Protein AF-C4J1R8-F1 (afdb_monomer_lite)

Organism: Zea mays (NCBI:txid4577)

InterPro domains:
  IPR015324 Ribosomal protein Rsm22-like [PF09243] (3-112)
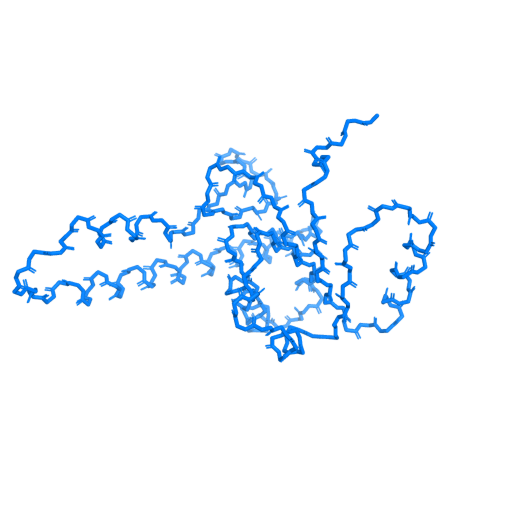  IPR052571 Mitochondrial RNA Methyltransferase [PTHR13184] (1-155)

pLDDT: mean 76.57, std 20.89, range [32.19, 96.19]

Radius of gyration: 18.44 Å; chains: 1; bounding box: 41×54×44 Å

Structure (mmCIF, N/CA/C/O backbone):
data_AF-C4J1R8-F1
#
_entry.id   AF-C4J1R8-F1
#
loop_
_atom_site.group_PDB
_atom_site.id
_atom_site.type_symbol
_atom_site.label_atom_id
_atom_site.label_alt_id
_atom_site.label_comp_id
_atom_site.label_asym_id
_atom_site.label_entity_id
_atom_site.label_seq_id
_atom_site.pdbx_PDB_ins_code
_atom_site.Cartn_x
_atom_site.Cartn_y
_atom_site.Cartn_z
_atom_site.occupancy
_atom_site.B_iso_or_equiv
_atom_site.auth_seq_id
_atom_site.auth_comp_id
_atom_site.auth_asym_id
_atom_site.auth_atom_id
_atom_site.pdbx_PDB_model_num
ATOM 1 N N . MET A 1 1 ? -26.353 0.820 -9.152 1.00 42.34 1 MET A N 1
ATOM 2 C CA . MET A 1 1 ? -24.972 0.425 -8.797 1.00 42.34 1 MET A CA 1
ATOM 3 C C . MET A 1 1 ? -25.053 -0.470 -7.566 1.00 42.34 1 MET A C 1
ATOM 5 O O . MET A 1 1 ? -25.590 -0.027 -6.560 1.00 42.34 1 MET A O 1
ATOM 9 N N . ARG A 1 2 ? -24.671 -1.750 -7.661 1.00 39.25 2 ARG A N 1
ATOM 10 C CA . ARG A 1 2 ? -24.703 -2.684 -6.520 1.00 39.25 2 ARG A CA 1
ATOM 11 C C . ARG A 1 2 ? -23.449 -2.423 -5.684 1.00 39.25 2 ARG A C 1
ATOM 13 O O . ARG A 1 2 ? -22.349 -2.601 -6.197 1.00 39.25 2 ARG A O 1
ATOM 20 N N . ALA A 1 3 ? -23.601 -1.964 -4.444 1.00 48.94 3 ALA A N 1
ATOM 21 C CA . ALA A 1 3 ? -22.472 -1.893 -3.522 1.00 48.94 3 ALA A CA 1
ATOM 22 C C . ALA A 1 3 ? -21.986 -3.325 -3.261 1.00 48.94 3 ALA A C 1
ATOM 24 O O . ALA A 1 3 ? -22.783 -4.170 -2.860 1.00 48.94 3 ALA A O 1
ATOM 25 N N . VAL A 1 4 ? -20.710 -3.604 -3.539 1.00 57.47 4 VAL A N 1
ATOM 26 C CA . VAL A 1 4 ? -20.101 -4.929 -3.311 1.00 57.47 4 VAL A CA 1
ATOM 27 C C . VAL A 1 4 ? -19.884 -5.176 -1.810 1.00 57.47 4 VAL A C 1
ATOM 29 O O . VAL A 1 4 ? -19.922 -6.316 -1.365 1.00 57.47 4 VAL A O 1
ATOM 32 N N . TRP A 1 5 ? -19.788 -4.101 -1.020 1.00 60.38 5 TRP A N 1
ATOM 33 C CA . TRP A 1 5 ? -19.661 -4.131 0.440 1.00 60.38 5 TRP A CA 1
ATOM 34 C C . TRP A 1 5 ? -20.682 -3.213 1.122 1.00 60.38 5 TRP A C 1
ATOM 36 O O . TRP A 1 5 ? -20.327 -2.158 1.654 1.00 60.38 5 TRP A O 1
ATOM 46 N N . PRO A 1 6 ? -21.981 -3.545 1.091 1.00 45.09 6 PRO A N 1
ATOM 47 C CA . PRO A 1 6 ? -22.969 -2.743 1.787 1.00 45.09 6 PRO A CA 1
ATOM 48 C C . PRO A 1 6 ? -22.793 -2.957 3.300 1.00 45.09 6 PRO A C 1
ATOM 50 O O . PRO A 1 6 ? -23.158 -4.007 3.818 1.00 45.09 6 PRO A O 1
ATOM 53 N N . LYS A 1 7 ? -22.268 -1.933 3.994 1.00 55.31 7 LYS A N 1
ATOM 54 C CA . LYS A 1 7 ? -22.119 -1.825 5.465 1.00 55.31 7 LYS A CA 1
ATOM 55 C C . LYS A 1 7 ? -20.927 -2.538 6.136 1.00 55.31 7 LYS A C 1
ATOM 57 O O . LYS A 1 7 ? -21.012 -2.779 7.334 1.00 55.31 7 LYS A O 1
ATOM 62 N N . SER A 1 8 ? -19.836 -2.873 5.437 1.00 71.31 8 SER A N 1
ATOM 63 C CA . SER A 1 8 ? -18.747 -3.643 6.079 1.00 71.31 8 SER A CA 1
ATOM 64 C C . SER A 1 8 ? -17.575 -2.816 6.617 1.00 71.31 8 SER A C 1
ATOM 66 O O . SER A 1 8 ? -17.001 -3.202 7.625 1.00 71.31 8 SER A O 1
ATOM 68 N N . ILE A 1 9 ? -17.206 -1.697 5.984 1.00 78.50 9 ILE A N 1
ATOM 69 C CA . ILE A 1 9 ? -16.023 -0.928 6.401 1.00 78.50 9 ILE A CA 1
ATOM 70 C C . ILE A 1 9 ? -16.422 0.025 7.526 1.00 78.50 9 ILE A C 1
ATOM 72 O O . ILE A 1 9 ? -17.154 0.984 7.298 1.00 78.50 9 ILE A O 1
ATOM 76 N N . GLU A 1 10 ? -15.932 -0.236 8.733 1.00 84.94 10 GLU A N 1
ATOM 77 C CA . GLU A 1 10 ? -16.207 0.584 9.916 1.00 84.94 10 GLU A CA 1
ATOM 78 C C . GLU A 1 10 ? -15.159 1.686 10.084 1.00 84.94 10 GLU A C 1
ATOM 80 O O . GLU A 1 10 ? -15.474 2.810 10.480 1.00 84.94 10 GLU A O 1
ATOM 85 N N . ARG A 1 11 ? -13.900 1.364 9.762 1.00 88.06 11 ARG A N 1
ATOM 86 C CA . ARG A 1 11 ? -12.754 2.253 9.958 1.00 88.06 11 ARG A CA 1
ATOM 87 C C . ARG A 1 11 ? -11.773 2.175 8.793 1.00 88.06 11 ARG A C 1
ATOM 89 O O . ARG A 1 11 ? -11.443 1.087 8.317 1.00 88.06 11 ARG A O 1
ATOM 96 N N . VAL A 1 12 ? -11.261 3.334 8.397 1.00 91.31 12 VAL A N 1
ATOM 97 C CA . VAL A 1 12 ? -10.201 3.490 7.401 1.00 91.31 12 VAL A CA 1
ATOM 98 C C . VAL A 1 12 ? -9.077 4.326 7.999 1.00 91.31 12 VAL A C 1
ATOM 100 O O . VAL A 1 12 ? -9.302 5.426 8.493 1.00 91.31 12 VAL A O 1
ATOM 103 N N . ASN A 1 13 ? -7.857 3.812 7.931 1.00 94.19 13 ASN A N 1
ATOM 104 C CA . ASN A 1 13 ? -6.654 4.577 8.216 1.00 94.19 13 ASN A CA 1
ATOM 105 C C . ASN A 1 13 ? -5.995 4.947 6.884 1.00 94.19 13 ASN A C 1
ATOM 107 O O . ASN A 1 13 ? -5.820 4.087 6.023 1.00 94.19 13 ASN A O 1
ATOM 111 N N . LEU A 1 14 ? -5.655 6.217 6.704 1.00 94.56 14 LEU A N 1
ATOM 112 C CA . LEU A 1 14 ? -5.023 6.753 5.507 1.00 94.56 14 LEU A CA 1
ATOM 113 C C . LEU A 1 14 ? -3.628 7.263 5.864 1.00 94.56 14 LEU A C 1
ATOM 115 O O . LEU A 1 14 ? -3.471 8.004 6.831 1.00 94.56 14 LEU A O 1
ATOM 119 N N . VAL A 1 15 ? -2.618 6.862 5.102 1.00 95.62 15 VAL A N 1
ATOM 120 C CA . VAL A 1 15 ? -1.242 7.335 5.252 1.00 95.62 15 VAL A CA 1
ATOM 121 C C . VAL A 1 15 ? -0.876 8.128 4.008 1.00 95.62 15 VAL A C 1
ATOM 123 O O . VAL A 1 15 ? -0.813 7.565 2.926 1.00 95.62 15 VAL A O 1
ATOM 126 N N . GLU A 1 16 ? -0.636 9.426 4.164 1.00 94.56 16 GLU A N 1
ATOM 127 C CA . GLU A 1 16 ? -0.277 10.322 3.061 1.00 94.56 16 GLU A CA 1
ATOM 128 C C . GLU A 1 16 ? 0.687 11.395 3.585 1.00 94.56 16 GLU A C 1
ATOM 130 O O . GLU A 1 16 ? 0.283 12.196 4.423 1.00 94.56 16 GLU A O 1
ATOM 135 N N . PRO A 1 17 ? 1.955 11.447 3.155 1.00 92.38 17 PRO A N 1
ATOM 136 C CA . PRO A 1 17 ? 2.897 12.450 3.651 1.00 92.38 17 PRO A CA 1
ATOM 137 C C . PRO A 1 17 ? 2.612 13.881 3.154 1.00 92.38 17 PRO A C 1
ATOM 139 O O . PRO A 1 17 ? 2.961 14.839 3.851 1.00 92.38 17 PRO A O 1
ATOM 142 N N . SER A 1 18 ? 1.995 14.070 1.979 1.00 93.88 18 SER A N 1
ATOM 143 C CA . SER A 1 18 ? 1.696 15.402 1.436 1.00 93.88 18 SER A CA 1
ATOM 144 C C . SER A 1 18 ? 0.457 16.015 2.088 1.00 93.88 18 SER A C 1
ATOM 146 O O . SER A 1 18 ? -0.660 15.501 2.005 1.00 93.88 18 SER A O 1
ATOM 148 N N . LYS A 1 19 ? 0.626 17.202 2.679 1.00 93.19 19 LYS A N 1
ATOM 149 C CA . LYS A 1 19 ? -0.488 17.962 3.267 1.00 93.19 19 LYS A CA 1
ATOM 150 C C . LYS A 1 19 ? -1.467 18.458 2.210 1.00 93.19 19 LYS A C 1
ATOM 152 O O . LYS A 1 19 ? -2.658 18.583 2.485 1.00 93.19 19 LYS A O 1
ATOM 157 N N . GLU A 1 20 ? -0.982 18.733 1.011 1.00 95.25 20 GLU A N 1
ATOM 158 C CA . GLU A 1 20 ? -1.783 19.145 -0.133 1.00 95.25 20 GLU A CA 1
ATOM 159 C C . GLU A 1 20 ? -2.698 18.002 -0.575 1.00 95.25 20 GLU A C 1
ATOM 161 O O . GLU A 1 20 ? -3.902 18.211 -0.724 1.00 95.25 20 GLU A O 1
ATOM 166 N N . MET A 1 21 ? -2.157 16.786 -0.690 1.00 93.19 21 MET A N 1
ATOM 167 C CA . MET A 1 21 ? -2.936 15.596 -1.036 1.00 93.19 21 MET A CA 1
ATOM 168 C C . MET A 1 21 ? -3.931 15.215 0.061 1.00 93.19 21 MET A C 1
ATOM 170 O O . MET A 1 21 ? -5.078 14.901 -0.253 1.00 93.19 21 MET A O 1
ATOM 174 N N . GLN A 1 22 ? -3.561 15.339 1.342 1.00 92.06 22 GLN A N 1
ATOM 175 C CA . GLN A 1 22 ? -4.514 15.167 2.446 1.00 92.06 22 GLN A CA 1
ATOM 176 C C . GLN A 1 22 ? -5.683 16.156 2.353 1.00 92.06 22 GLN A C 1
ATOM 178 O O . GLN A 1 22 ? -6.838 15.761 2.504 1.00 92.06 22 GLN A O 1
ATOM 183 N N . ARG A 1 23 ? -5.403 17.439 2.080 1.00 92.94 23 ARG A N 1
ATOM 184 C CA . ARG A 1 23 ? -6.446 18.465 1.906 1.00 92.94 23 ARG A CA 1
ATOM 185 C C . ARG A 1 23 ? -7.333 18.161 0.706 1.00 92.94 23 ARG A C 1
ATOM 187 O O . ARG A 1 23 ? -8.546 18.258 0.824 1.00 92.94 23 ARG A O 1
ATOM 194 N N . ALA A 1 24 ? -6.746 17.770 -0.424 1.00 93.19 24 ALA A N 1
ATOM 195 C CA . ALA A 1 24 ? -7.504 17.376 -1.607 1.00 93.19 24 ALA A CA 1
ATOM 196 C C . ALA A 1 24 ? -8.408 16.168 -1.316 1.00 93.19 24 ALA A C 1
ATOM 198 O O . ALA A 1 24 ? -9.587 16.188 -1.660 1.00 93.19 24 ALA A O 1
ATOM 199 N N . GLY A 1 25 ? -7.883 15.153 -0.622 1.00 90.75 25 GLY A N 1
ATOM 200 C CA . GLY A 1 25 ? -8.647 13.995 -0.166 1.00 90.75 25 GLY A CA 1
ATOM 201 C C . GLY A 1 25 ? -9.809 14.385 0.746 1.00 90.75 25 GLY A C 1
ATOM 202 O O . GLY A 1 25 ? -10.926 13.926 0.530 1.00 90.75 25 GLY A O 1
ATOM 203 N N . GLN A 1 26 ? -9.582 15.286 1.704 1.00 89.88 26 GLN A N 1
ATOM 204 C CA . GLN A 1 26 ? -10.636 15.794 2.582 1.00 89.88 26 GLN A CA 1
ATOM 205 C C . GLN A 1 26 ? -11.735 16.514 1.786 1.00 89.88 26 GLN A C 1
ATOM 207 O O . GLN A 1 26 ? -12.906 16.173 1.927 1.00 89.88 26 GLN A O 1
ATOM 212 N N . SER A 1 27 ? -11.363 17.402 0.859 1.00 91.69 27 SER A N 1
ATOM 213 C CA . SER A 1 27 ? -12.321 18.099 -0.010 1.00 91.69 27 SER A CA 1
ATOM 214 C C . SER A 1 27 ? -13.179 17.145 -0.851 1.00 91.69 27 SER A C 1
ATOM 216 O O . SER A 1 27 ? -14.344 17.435 -1.121 1.00 91.69 27 SER A O 1
ATOM 218 N N . LEU A 1 28 ? -12.632 15.996 -1.269 1.00 89.62 28 LEU A N 1
ATOM 219 C CA . LEU A 1 28 ? -13.392 14.960 -1.982 1.00 89.62 28 LEU A CA 1
ATOM 220 C C . LEU A 1 28 ? -14.410 14.246 -1.076 1.00 89.62 28 LEU A C 1
ATOM 222 O O . LEU A 1 28 ? -15.421 13.743 -1.569 1.00 89.62 28 LEU A O 1
ATOM 226 N N . LEU A 1 29 ? -14.153 14.196 0.233 1.00 88.62 29 LEU A N 1
ATOM 227 C CA . LEU A 1 29 ? -14.989 13.514 1.221 1.00 88.62 29 LEU A CA 1
ATOM 228 C C . LEU A 1 29 ? -16.076 14.416 1.826 1.00 88.62 29 LEU A C 1
ATOM 230 O O . LEU A 1 29 ? -17.111 13.897 2.239 1.00 88.62 29 LEU A O 1
ATOM 234 N N . ASP A 1 30 ? -15.886 15.738 1.840 1.00 86.31 30 ASP A N 1
ATOM 235 C CA . ASP A 1 30 ? -16.709 16.701 2.596 1.00 86.31 30 ASP A CA 1
ATOM 236 C C . ASP A 1 30 ? -18.224 16.651 2.308 1.00 86.31 30 ASP A C 1
ATOM 238 O O . ASP A 1 30 ? -19.032 16.995 3.168 1.00 86.31 30 ASP A O 1
ATOM 242 N N . ASN A 1 31 ? -18.637 16.183 1.126 1.00 84.31 31 ASN A N 1
ATOM 243 C CA . ASN A 1 31 ? -20.051 16.115 0.728 1.00 84.31 31 ASN A CA 1
ATOM 244 C C . ASN A 1 31 ? -20.631 14.690 0.706 1.00 84.31 31 ASN A C 1
ATOM 246 O O . ASN A 1 31 ? -21.781 14.489 0.301 1.00 84.31 31 ASN A O 1
ATOM 250 N N . LEU A 1 32 ? -19.857 13.688 1.126 1.00 85.62 32 LEU A N 1
ATOM 251 C CA . LEU A 1 32 ? -20.287 12.295 1.134 1.00 85.62 32 LEU A CA 1
ATOM 252 C C . LEU A 1 32 ? -20.921 11.931 2.481 1.00 85.62 32 LEU A C 1
ATOM 254 O O . LEU A 1 32 ? -20.383 12.194 3.553 1.00 85.62 32 LEU A O 1
ATOM 258 N N . LYS A 1 33 ? -22.091 11.289 2.428 1.00 83.81 33 LYS A N 1
ATOM 259 C CA . LYS A 1 33 ? -22.808 10.804 3.616 1.00 83.81 33 LYS A CA 1
ATOM 260 C C . LYS A 1 33 ? -22.516 9.326 3.853 1.00 83.81 33 LYS A C 1
ATOM 262 O O . LYS A 1 33 ? -22.356 8.566 2.902 1.00 83.81 33 LYS A O 1
ATOM 267 N N . GLY A 1 34 ? -22.531 8.914 5.121 1.00 81.75 34 GLY A N 1
ATOM 268 C CA . GLY A 1 34 ? -22.341 7.510 5.502 1.00 81.75 34 GLY A CA 1
ATOM 269 C C . GLY A 1 34 ? -20.908 7.013 5.308 1.00 81.75 34 GLY A C 1
ATOM 270 O O . GLY A 1 34 ? -20.711 5.835 5.019 1.00 81.75 34 GLY A O 1
ATOM 271 N N . LEU A 1 35 ? -19.926 7.910 5.427 1.00 82.06 35 LEU A N 1
ATOM 272 C CA . LEU A 1 35 ? -18.516 7.541 5.401 1.00 82.06 35 LEU A CA 1
ATOM 273 C C . LEU A 1 35 ? -18.135 6.732 6.655 1.00 82.06 35 LEU A C 1
ATOM 275 O O . LEU A 1 35 ? -18.699 6.970 7.727 1.00 82.06 35 LEU A O 1
ATOM 279 N N . PRO A 1 36 ? -17.175 5.798 6.537 1.00 84.62 36 PRO A N 1
ATOM 280 C CA . PRO A 1 36 ? -16.571 5.144 7.695 1.00 84.62 36 PRO A CA 1
ATOM 281 C C . PRO A 1 36 ? -15.795 6.146 8.560 1.00 84.62 36 PRO A C 1
ATOM 283 O O . PRO A 1 36 ? -15.549 7.283 8.155 1.00 84.62 36 PRO A O 1
ATOM 286 N N . LEU A 1 37 ? -15.346 5.712 9.740 1.00 85.81 37 LEU A N 1
ATOM 287 C CA . LEU A 1 37 ? -14.420 6.500 10.552 1.00 85.81 37 LEU A CA 1
ATOM 288 C C . LEU A 1 37 ? -13.050 6.564 9.859 1.00 85.81 37 LEU A C 1
ATOM 290 O O . LEU A 1 37 ? -12.354 5.550 9.788 1.00 85.81 37 LEU A O 1
ATOM 294 N N . ILE A 1 38 ? -12.669 7.740 9.354 1.00 89.12 38 ILE A N 1
ATOM 295 C CA . ILE A 1 38 ? -11.416 7.960 8.618 1.00 89.12 38 ILE A CA 1
ATOM 296 C C . ILE A 1 38 ? -10.403 8.678 9.515 1.00 89.12 38 ILE A C 1
ATOM 298 O O . ILE A 1 38 ? -10.698 9.743 10.055 1.00 89.12 38 ILE A O 1
ATOM 302 N N . HIS A 1 39 ? -9.196 8.124 9.638 1.00 90.94 39 HIS A N 1
ATOM 303 C CA . HIS A 1 39 ? -8.060 8.784 10.284 1.00 90.94 39 HIS A CA 1
ATOM 304 C C . HIS A 1 39 ? -6.902 8.940 9.307 1.00 90.94 39 HIS A C 1
ATOM 306 O O . HIS A 1 39 ? -6.484 7.961 8.694 1.00 90.94 39 HIS A O 1
ATOM 312 N N . SER A 1 40 ? -6.345 10.146 9.224 1.00 91.81 40 SER A N 1
ATOM 313 C CA . SER A 1 40 ? -5.184 10.443 8.383 1.00 91.81 40 SER A CA 1
ATOM 314 C C . SER A 1 40 ? -3.906 10.534 9.215 1.00 91.81 40 SER A C 1
ATOM 316 O O . SER A 1 40 ? -3.899 11.086 10.320 1.00 91.81 40 SER A O 1
ATOM 318 N N . TYR A 1 41 ? -2.819 10.003 8.668 1.00 94.62 41 TYR A N 1
ATOM 319 C CA . TYR A 1 41 ? -1.491 9.970 9.267 1.00 94.62 41 TYR A CA 1
ATOM 320 C C . TYR A 1 41 ? -0.452 10.395 8.233 1.00 94.62 41 TYR A C 1
ATOM 322 O O . TYR A 1 41 ? -0.590 10.105 7.047 1.00 94.62 41 TYR A O 1
ATOM 330 N N . ASP A 1 42 ? 0.630 11.015 8.691 1.00 93.75 42 ASP A N 1
ATOM 331 C CA . ASP A 1 42 ? 1.698 11.488 7.804 1.00 93.75 42 ASP A CA 1
ATOM 332 C C . ASP A 1 42 ? 2.668 10.360 7.430 1.00 93.75 42 ASP A C 1
ATOM 334 O O . ASP A 1 42 ? 3.451 10.472 6.490 1.00 93.75 42 ASP A O 1
ATOM 338 N N . SER A 1 43 ? 2.667 9.269 8.201 1.00 93.81 43 SER A N 1
ATOM 339 C CA . SER A 1 43 ? 3.552 8.126 7.981 1.00 93.81 43 SER A CA 1
ATOM 340 C C . SER A 1 43 ? 3.054 6.849 8.659 1.00 93.81 43 SER A C 1
ATOM 342 O O . SER A 1 43 ? 2.300 6.878 9.638 1.00 93.81 43 SER A O 1
ATOM 344 N N . ILE A 1 44 ? 3.571 5.704 8.205 1.00 93.19 44 ILE A N 1
ATOM 345 C CA . ILE A 1 44 ? 3.335 4.392 8.828 1.00 93.19 44 ILE A CA 1
ATOM 346 C C . ILE A 1 44 ? 3.878 4.352 10.271 1.00 93.19 44 ILE A C 1
ATOM 348 O O . ILE A 1 44 ? 3.359 3.648 11.141 1.00 93.19 44 ILE A O 1
ATOM 352 N N . GLN A 1 45 ? 4.937 5.105 10.559 1.00 92.44 45 GLN A N 1
ATOM 353 C CA . GLN A 1 45 ? 5.529 5.224 11.889 1.00 92.44 45 GLN A CA 1
ATOM 354 C C .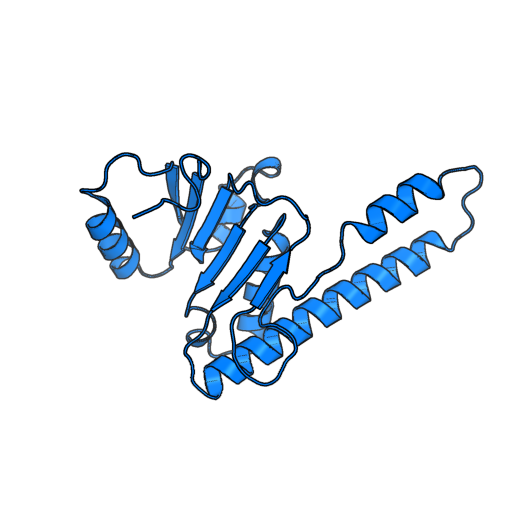 GLN A 1 45 ? 4.572 5.946 12.840 1.00 92.44 45 GLN A C 1
ATOM 356 O O . GLN A 1 45 ? 4.368 5.502 13.972 1.00 92.44 45 GLN A O 1
ATOM 361 N N . GLU A 1 46 ? 3.957 7.033 12.375 1.00 94.25 46 GLU A N 1
ATOM 362 C CA . GLU A 1 46 ? 2.966 7.768 13.151 1.00 94.25 46 GLU A CA 1
ATOM 363 C C . GLU A 1 46 ? 1.718 6.920 13.418 1.00 94.25 46 GLU A C 1
ATOM 365 O O . GLU A 1 46 ? 1.269 6.853 14.566 1.00 94.25 46 GLU A O 1
ATOM 370 N N . LEU A 1 47 ? 1.225 6.221 12.392 1.00 93.62 47 LEU A N 1
ATOM 371 C CA . LEU A 1 47 ? 0.148 5.237 12.499 1.00 93.62 47 LEU A CA 1
ATOM 372 C C . LEU A 1 47 ? 0.437 4.226 13.620 1.00 93.62 47 LEU A C 1
ATOM 374 O O . LEU A 1 47 ? -0.343 4.080 14.558 1.00 93.62 47 LEU A O 1
ATOM 378 N N . ASN A 1 48 ? 1.608 3.584 13.585 1.00 91.19 48 ASN A N 1
ATOM 379 C CA . ASN A 1 48 ? 2.008 2.585 14.580 1.00 91.19 48 ASN A CA 1
ATOM 380 C C . ASN A 1 48 ? 2.128 3.137 16.008 1.00 91.19 48 ASN A C 1
ATOM 382 O O . ASN A 1 48 ? 1.976 2.379 16.971 1.00 91.19 48 ASN A O 1
ATOM 386 N N . ARG A 1 49 ? 2.441 4.428 16.157 1.00 91.94 49 ARG A N 1
ATOM 387 C CA . ARG A 1 49 ? 2.527 5.098 17.460 1.00 91.94 49 ARG A CA 1
ATOM 388 C C . ARG A 1 49 ? 1.145 5.412 18.029 1.00 91.94 49 ARG A C 1
ATOM 390 O O . ARG A 1 49 ? 0.970 5.314 19.238 1.00 91.94 49 ARG A O 1
ATOM 397 N N . LYS A 1 50 ? 0.206 5.825 17.175 1.00 91.25 50 LYS A N 1
ATOM 398 C CA . LYS A 1 50 ? -1.135 6.273 17.575 1.00 91.25 50 LYS A CA 1
ATOM 399 C C . LYS A 1 50 ? -2.134 5.125 17.728 1.00 91.25 50 LYS A C 1
ATOM 401 O O . LYS A 1 50 ? -3.044 5.243 18.537 1.00 91.25 50 LYS A O 1
ATOM 406 N N . ILE A 1 51 ? -1.972 4.037 16.976 1.00 88.81 51 ILE A N 1
ATOM 407 C CA . ILE A 1 51 ? -2.870 2.880 17.041 1.00 88.81 51 ILE A CA 1
ATOM 408 C C . ILE A 1 51 ? -2.453 1.926 18.162 1.00 88.81 51 ILE A C 1
ATOM 410 O O . ILE A 1 51 ? -1.280 1.552 18.296 1.00 88.81 51 ILE A O 1
ATOM 414 N N . GLU A 1 52 ? -3.438 1.482 18.943 1.00 85.88 52 GLU A N 1
ATOM 415 C CA . GLU A 1 52 ? -3.242 0.488 19.990 1.00 85.88 52 GLU A CA 1
ATOM 416 C C . GLU A 1 52 ? -2.782 -0.860 19.428 1.00 85.88 52 GLU A C 1
ATOM 418 O O . GLU A 1 52 ? -3.169 -1.275 18.339 1.00 85.88 52 GLU A O 1
ATOM 423 N N . LYS A 1 53 ? -1.979 -1.611 20.192 1.00 82.00 53 LYS A N 1
ATOM 424 C CA . LYS A 1 53 ? -1.395 -2.882 19.717 1.00 82.00 53 LYS A CA 1
ATOM 425 C C . LYS A 1 53 ? -2.432 -3.872 19.179 1.00 82.00 53 LYS A C 1
ATOM 427 O O . LYS A 1 53 ? -2.143 -4.560 18.205 1.00 82.00 53 LYS A O 1
ATOM 432 N N . HIS A 1 54 ? -3.603 -3.943 19.808 1.00 78.50 54 HIS A N 1
ATOM 433 C CA . HIS A 1 54 ? -4.673 -4.862 19.425 1.00 78.50 54 HIS A CA 1
ATOM 434 C C . HIS A 1 54 ? -5.441 -4.406 18.167 1.00 78.50 54 HIS A C 1
ATOM 436 O O . HIS A 1 54 ? -6.153 -5.199 17.560 1.00 78.50 54 HIS A O 1
ATOM 442 N N . GLU A 1 55 ? -5.267 -3.151 17.743 1.00 77.25 55 GLU A N 1
ATOM 443 C CA . GLU A 1 55 ? -5.913 -2.564 16.566 1.00 77.25 55 GLU A CA 1
ATOM 444 C C . GLU A 1 55 ? -4.989 -2.438 15.347 1.00 77.25 55 GLU A C 1
ATOM 446 O O . GLU A 1 55 ? -5.444 -2.013 14.290 1.00 77.25 55 GLU A O 1
ATOM 451 N N . ARG A 1 56 ? -3.705 -2.806 15.463 1.00 81.62 56 ARG A N 1
ATOM 452 C CA . ARG A 1 56 ? -2.715 -2.639 14.380 1.00 81.62 56 ARG A CA 1
ATOM 453 C C . ARG A 1 56 ? -2.969 -3.504 13.147 1.00 81.62 56 ARG A C 1
ATOM 455 O O . ARG A 1 56 ? -2.495 -3.160 12.068 1.00 81.62 56 ARG A O 1
ATOM 462 N N . GLY A 1 57 ? -3.655 -4.631 13.314 1.00 86.06 57 GLY A N 1
ATOM 463 C CA . GLY A 1 57 ? -4.019 -5.507 12.209 1.00 86.06 57 GLY A CA 1
ATOM 464 C C . GLY A 1 57 ? -5.166 -4.914 11.393 1.00 86.06 57 GLY A C 1
ATOM 465 O O . GLY A 1 57 ? -6.209 -4.574 11.951 1.00 86.06 57 GLY A O 1
ATOM 466 N N . HIS A 1 58 ? -4.968 -4.809 10.081 1.00 91.38 58 HIS A N 1
ATOM 467 C CA . HIS A 1 58 ? -5.988 -4.370 9.131 1.00 91.38 58 HIS A CA 1
ATOM 468 C C . HIS A 1 58 ? -6.425 -5.550 8.272 1.00 91.38 58 HIS A C 1
ATOM 470 O O . HIS A 1 58 ? -5.585 -6.314 7.794 1.00 91.38 58 HIS A O 1
ATOM 476 N N . ASP A 1 59 ? -7.727 -5.696 8.053 1.00 89.94 59 ASP A N 1
ATOM 477 C CA . ASP A 1 59 ? -8.260 -6.768 7.211 1.00 89.94 59 ASP A CA 1
ATOM 478 C C . ASP A 1 59 ? -7.866 -6.536 5.745 1.00 89.94 59 ASP A C 1
ATOM 480 O O . ASP A 1 59 ? -7.574 -7.479 5.016 1.00 89.94 59 ASP A O 1
ATOM 484 N N . LEU A 1 60 ? -7.800 -5.270 5.326 1.00 90.94 60 LEU A N 1
ATOM 485 C CA . LEU A 1 60 ? -7.379 -4.864 3.991 1.00 90.94 60 LEU A CA 1
ATOM 486 C C . LEU A 1 60 ? -6.323 -3.763 4.080 1.00 90.94 60 LEU A C 1
ATOM 488 O O . LEU A 1 60 ? -6.574 -2.708 4.655 1.00 90.94 60 LEU A O 1
ATOM 492 N N . VAL A 1 61 ? -5.169 -3.983 3.463 1.00 94.56 61 VAL A N 1
ATOM 493 C CA . VAL A 1 61 ? -4.129 -2.976 3.249 1.00 94.56 61 VAL A CA 1
ATOM 494 C C . VAL A 1 61 ? -3.981 -2.759 1.751 1.00 94.56 61 VAL A C 1
ATOM 496 O O . VAL A 1 61 ? -3.794 -3.713 1.001 1.00 94.56 61 VAL A O 1
ATOM 499 N N . VAL A 1 62 ? -4.050 -1.512 1.305 1.00 95.06 62 VAL A N 1
ATOM 500 C CA . VAL A 1 62 ? -3.879 -1.131 -0.097 1.00 95.06 62 VAL A CA 1
ATOM 501 C C . VAL A 1 62 ? -2.724 -0.151 -0.186 1.00 95.06 62 VAL A C 1
ATOM 503 O O . VAL A 1 62 ? -2.734 0.862 0.502 1.00 95.06 62 VAL A O 1
ATOM 506 N N . SER A 1 63 ? -1.756 -0.448 -1.050 1.00 95.56 63 SER A N 1
ATOM 507 C CA . SER A 1 63 ? -0.770 0.525 -1.509 1.00 95.56 63 SER A CA 1
ATOM 508 C C . SER A 1 63 ? -1.006 0.800 -2.982 1.00 95.56 63 SER A C 1
ATOM 510 O O . SER A 1 63 ? -0.867 -0.111 -3.805 1.00 95.56 63 SER A O 1
ATOM 512 N N . SER A 1 64 ? -1.430 2.024 -3.304 1.00 94.38 64 SER A N 1
ATOM 513 C CA . SER A 1 64 ? -1.868 2.374 -4.656 1.00 94.38 64 SER A CA 1
ATOM 514 C C . SER A 1 64 ? -1.048 3.504 -5.248 1.00 94.38 64 SER A C 1
ATOM 516 O O . SER A 1 64 ? -1.194 4.647 -4.837 1.00 94.38 64 SER A O 1
ATOM 518 N N . TYR A 1 65 ? -0.245 3.188 -6.267 1.00 93.69 65 TYR A N 1
ATOM 519 C CA . TYR A 1 65 ? 0.633 4.134 -6.966 1.00 93.69 65 TYR A CA 1
ATOM 520 C C . TYR A 1 65 ? 1.684 4.803 -6.061 1.00 93.69 65 TYR A C 1
ATOM 522 O O . TYR A 1 65 ? 2.220 5.846 -6.414 1.00 93.69 65 TYR A O 1
ATOM 530 N N . ALA A 1 66 ? 1.990 4.208 -4.905 1.00 94.19 66 ALA A N 1
ATOM 531 C CA . ALA A 1 66 ? 2.902 4.782 -3.916 1.00 94.19 66 ALA A CA 1
ATOM 532 C C . ALA A 1 66 ? 4.330 4.215 -4.002 1.00 94.19 66 ALA A C 1
ATOM 534 O O . ALA A 1 66 ? 5.300 4.900 -3.680 1.00 94.19 66 ALA A O 1
ATOM 535 N N . LEU A 1 67 ? 4.506 2.961 -4.436 1.00 94.69 67 LEU A N 1
ATOM 536 C CA . LEU A 1 67 ? 5.831 2.331 -4.454 1.00 94.69 67 LEU A CA 1
ATOM 537 C C . LEU A 1 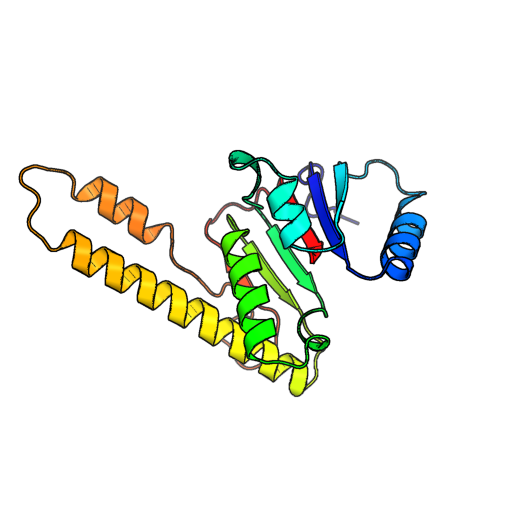67 ? 6.692 2.870 -5.599 1.00 94.69 67 LEU A C 1
ATOM 539 O O . LEU A 1 67 ? 7.916 2.916 -5.461 1.00 94.69 67 LEU A O 1
ATOM 543 N N . GLY A 1 68 ? 6.071 3.280 -6.708 1.00 94.00 68 GLY A N 1
ATOM 544 C CA . GLY A 1 68 ? 6.718 3.968 -7.827 1.00 94.00 68 GLY A CA 1
ATOM 545 C C . GLY A 1 68 ? 7.435 5.260 -7.429 1.00 94.00 68 GLY A C 1
ATOM 546 O O . GLY A 1 68 ? 8.533 5.513 -7.927 1.00 94.00 68 GLY A O 1
ATOM 547 N N . GLU A 1 69 ? 6.871 6.006 -6.478 1.00 92.94 69 GLU A N 1
ATOM 548 C CA . GLU A 1 69 ? 7.395 7.294 -5.995 1.00 92.94 69 GLU A CA 1
ATOM 549 C C . GLU A 1 69 ? 8.632 7.143 -5.097 1.00 92.94 69 GLU A C 1
ATOM 551 O O . GLU A 1 69 ? 9.396 8.085 -4.892 1.00 92.94 69 GLU A O 1
ATOM 556 N N . ILE A 1 70 ? 8.876 5.940 -4.570 1.00 94.12 70 ILE A N 1
ATOM 557 C CA . ILE A 1 70 ? 10.028 5.653 -3.716 1.00 94.12 70 ILE A CA 1
ATOM 558 C C . ILE A 1 70 ? 11.192 5.212 -4.611 1.00 94.12 70 ILE A C 1
ATOM 560 O O . ILE A 1 70 ? 11.151 4.099 -5.141 1.00 94.12 70 ILE A O 1
ATOM 564 N N . PRO A 1 71 ? 12.274 5.998 -4.769 1.00 90.31 71 PRO A N 1
ATOM 565 C CA . PRO A 1 71 ? 13.337 5.676 -5.724 1.00 90.31 71 PRO A CA 1
ATOM 566 C C . PRO A 1 71 ? 14.162 4.453 -5.295 1.00 90.31 71 PRO A C 1
ATOM 568 O O . PRO A 1 71 ? 14.511 3.593 -6.116 1.00 90.31 71 PRO A O 1
ATOM 571 N N . SER A 1 72 ? 14.443 4.345 -3.996 1.00 95.44 72 SER A N 1
ATOM 572 C CA . SER A 1 72 ? 15.312 3.321 -3.426 1.00 95.44 72 SER A CA 1
ATOM 573 C C . SER A 1 72 ? 14.627 1.956 -3.327 1.00 95.44 72 SER A C 1
ATOM 575 O O . SER A 1 72 ? 13.514 1.813 -2.819 1.00 95.44 72 SER A O 1
ATOM 577 N N . LEU A 1 73 ? 15.328 0.905 -3.766 1.00 94.62 73 LEU A N 1
ATOM 578 C CA . LEU A 1 73 ? 14.847 -0.470 -3.620 1.00 94.62 73 LEU A CA 1
ATOM 579 C C . LEU A 1 73 ? 14.771 -0.904 -2.150 1.00 94.62 73 LEU A C 1
ATOM 581 O O . LEU A 1 73 ? 13.826 -1.602 -1.790 1.00 94.62 73 LEU A O 1
ATOM 585 N N . SER A 1 74 ? 15.732 -0.502 -1.309 1.00 96.06 74 SER A N 1
ATOM 586 C CA . SER A 1 74 ? 15.717 -0.843 0.122 1.00 96.06 74 SER A CA 1
ATOM 587 C C . SER A 1 74 ? 14.518 -0.231 0.834 1.00 96.06 74 SER A C 1
ATOM 589 O O . SER A 1 74 ? 13.933 -0.856 1.721 1.00 96.06 74 SER A O 1
ATOM 591 N N . ASP A 1 75 ? 14.124 0.966 0.412 1.00 95.38 75 ASP A N 1
ATOM 592 C CA . ASP A 1 75 ? 13.052 1.715 1.055 1.00 95.38 75 ASP A CA 1
ATOM 593 C C . ASP A 1 75 ? 11.701 1.148 0.624 1.00 95.38 75 ASP A C 1
ATOM 595 O O . ASP A 1 75 ? 10.875 0.852 1.484 1.00 95.38 75 ASP A O 1
ATOM 599 N N . ARG A 1 76 ? 11.527 0.824 -0.669 1.00 95.75 76 ARG A N 1
ATOM 600 C CA . ARG A 1 76 ? 10.367 0.050 -1.154 1.00 95.75 76 ARG A CA 1
ATOM 601 C C . ARG A 1 76 ? 10.204 -1.264 -0.393 1.00 95.75 76 ARG A C 1
ATOM 603 O O . ARG A 1 76 ? 9.113 -1.583 0.069 1.00 95.75 76 ARG A O 1
ATOM 610 N N . ILE A 1 77 ? 11.299 -2.007 -0.218 1.00 96.19 77 ILE A N 1
ATOM 611 C CA . ILE A 1 77 ? 11.316 -3.254 0.558 1.00 96.19 77 ILE A CA 1
ATOM 612 C C . ILE A 1 77 ? 10.877 -3.012 2.009 1.00 96.19 77 ILE A C 1
ATOM 614 O O . ILE A 1 77 ? 10.090 -3.784 2.559 1.00 96.19 77 ILE A O 1
ATOM 618 N N . THR A 1 78 ? 11.378 -1.946 2.631 1.00 95.44 78 THR A N 1
ATOM 619 C CA . THR A 1 78 ? 11.056 -1.596 4.018 1.00 95.44 78 THR A CA 1
ATOM 620 C C . THR A 1 78 ? 9.578 -1.262 4.175 1.00 95.44 78 THR A C 1
ATOM 622 O O . THR A 1 78 ? 8.933 -1.819 5.063 1.00 95.44 78 THR A O 1
ATOM 625 N N . ILE A 1 79 ? 9.035 -0.431 3.284 1.00 94.81 79 ILE A N 1
ATOM 626 C CA . ILE A 1 79 ? 7.619 -0.060 3.272 1.00 94.81 79 ILE A CA 1
ATOM 627 C C . ILE A 1 79 ? 6.744 -1.292 3.053 1.00 94.81 79 ILE A C 1
ATOM 629 O O . ILE A 1 79 ? 5.858 -1.557 3.859 1.00 94.81 79 ILE A O 1
ATOM 633 N N . VAL A 1 80 ? 7.034 -2.117 2.044 1.00 95.31 80 VAL A N 1
ATOM 634 C CA . VAL A 1 80 ? 6.255 -3.337 1.781 1.00 95.31 80 VAL A CA 1
ATOM 635 C C . VAL A 1 80 ? 6.286 -4.302 2.963 1.00 95.31 80 VAL A C 1
ATOM 637 O O . VAL A 1 80 ? 5.261 -4.895 3.291 1.00 95.31 80 VAL A O 1
ATOM 640 N N . ARG A 1 81 ? 7.425 -4.438 3.651 1.00 94.62 81 ARG A N 1
ATOM 641 C CA . ARG A 1 81 ? 7.498 -5.237 4.879 1.00 94.62 81 ARG A CA 1
ATOM 642 C C . ARG A 1 81 ? 6.594 -4.672 5.973 1.00 94.62 81 ARG A C 1
ATOM 644 O O . ARG A 1 81 ? 5.884 -5.440 6.608 1.00 94.62 81 ARG A O 1
ATOM 651 N N . GLN A 1 82 ? 6.614 -3.358 6.189 1.00 94.25 82 GLN A N 1
ATOM 652 C CA . GLN A 1 82 ? 5.757 -2.713 7.186 1.00 94.25 82 GLN A CA 1
ATOM 653 C C . GLN A 1 82 ? 4.270 -2.865 6.847 1.00 94.25 82 GLN A C 1
ATOM 655 O O . GLN A 1 82 ? 3.483 -3.172 7.735 1.00 94.25 82 GLN A O 1
ATOM 660 N N . LEU A 1 83 ? 3.890 -2.701 5.578 1.00 95.06 83 LEU A N 1
ATOM 661 C CA . LEU A 1 83 ? 2.516 -2.903 5.111 1.00 95.06 83 LEU A CA 1
ATOM 662 C C . LEU A 1 83 ? 2.062 -4.353 5.310 1.00 95.06 83 LEU A C 1
ATOM 664 O O . LEU A 1 83 ? 0.965 -4.596 5.807 1.00 95.06 83 LEU A O 1
ATOM 668 N N . TRP A 1 84 ? 2.924 -5.317 4.982 1.00 93.88 84 TRP A N 1
ATOM 669 C CA . TRP A 1 84 ? 2.650 -6.734 5.207 1.00 93.88 84 TRP A CA 1
ATOM 670 C C . TRP A 1 84 ? 2.491 -7.064 6.696 1.00 93.88 84 TRP A C 1
ATOM 672 O O . TRP A 1 84 ? 1.553 -7.759 7.066 1.00 93.88 84 TRP A O 1
ATOM 682 N N . ASP A 1 85 ? 3.337 -6.504 7.565 1.00 91.31 85 ASP A N 1
ATOM 683 C CA . ASP A 1 85 ? 3.234 -6.686 9.020 1.00 91.31 85 ASP A CA 1
ATOM 684 C C . ASP A 1 85 ? 1.941 -6.060 9.607 1.00 91.31 85 ASP A C 1
ATOM 686 O O . ASP A 1 85 ? 1.489 -6.473 10.676 1.00 91.31 85 ASP A O 1
ATOM 690 N N . LEU A 1 86 ? 1.331 -5.085 8.917 1.00 92.88 86 LEU A N 1
ATOM 691 C CA . LEU A 1 86 ? 0.031 -4.485 9.263 1.00 92.88 86 LEU A CA 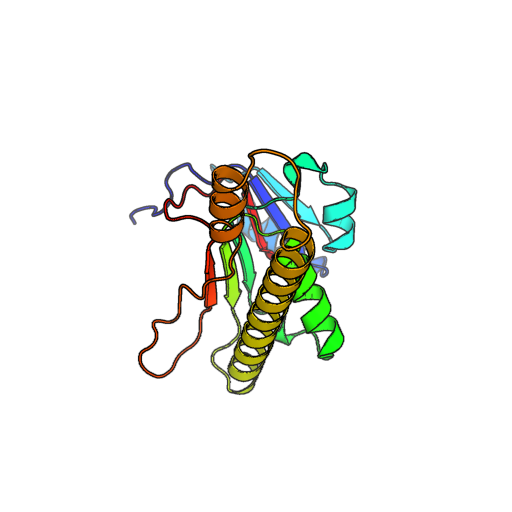1
ATOM 692 C C . LEU A 1 86 ? -1.168 -5.234 8.658 1.00 92.88 86 LEU A C 1
ATOM 694 O O . LEU A 1 86 ? -2.313 -4.933 9.005 1.00 92.88 86 LEU A O 1
ATOM 698 N N . THR A 1 87 ? -0.925 -6.197 7.767 1.00 91.31 87 THR A N 1
ATOM 699 C CA . THR A 1 87 ? -1.961 -6.944 7.048 1.00 91.31 87 THR A CA 1
ATOM 700 C C . THR A 1 87 ? -2.391 -8.175 7.842 1.00 91.31 87 THR A C 1
ATOM 702 O O . THR A 1 87 ? -1.589 -9.060 8.127 1.00 91.31 87 THR A O 1
ATOM 705 N N . SER A 1 88 ? -3.679 -8.255 8.167 1.00 90.19 88 SER A N 1
ATOM 706 C CA . SER A 1 88 ? -4.291 -9.426 8.809 1.00 90.19 88 SER A CA 1
ATOM 707 C C . SER A 1 88 ? -4.833 -10.415 7.787 1.00 90.19 88 SER A C 1
ATOM 709 O O . SER A 1 88 ? -4.634 -11.617 7.958 1.00 90.19 88 SER A O 1
ATOM 711 N N . ASP A 1 89 ? -5.465 -9.924 6.717 1.00 86.44 89 ASP A N 1
ATOM 712 C CA . ASP A 1 89 ? -5.972 -10.767 5.632 1.00 86.44 89 ASP A CA 1
ATOM 713 C C . ASP A 1 89 ? -5.344 -10.377 4.292 1.00 86.44 89 ASP A C 1
ATOM 715 O O . ASP A 1 89 ? -4.463 -11.091 3.813 1.00 86.44 89 ASP A O 1
ATOM 719 N N . VAL A 1 90 ? -5.725 -9.230 3.719 1.00 88.81 90 VAL A N 1
ATOM 720 C CA . VAL A 1 90 ? -5.391 -8.898 2.329 1.00 88.81 90 VAL A CA 1
ATOM 721 C C . VAL A 1 90 ? -4.456 -7.708 2.179 1.00 88.81 90 VAL A C 1
ATOM 723 O O . VAL A 1 90 ? -4.770 -6.613 2.631 1.00 88.81 90 VAL A O 1
ATOM 726 N N . LEU A 1 91 ? -3.344 -7.903 1.459 1.00 93.62 91 LEU A N 1
ATOM 727 C CA . LEU A 1 91 ? -2.480 -6.825 0.962 1.00 93.62 91 LEU A CA 1
ATOM 728 C C . LEU A 1 91 ? -2.670 -6.683 -0.548 1.00 93.62 91 LEU A C 1
ATOM 730 O O . LEU A 1 91 ? -2.473 -7.650 -1.287 1.00 93.62 91 LEU A O 1
ATOM 734 N N . VAL A 1 92 ? -3.005 -5.476 -0.995 1.00 94.25 92 VAL A N 1
ATOM 735 C CA . VAL A 1 92 ? -3.148 -5.107 -2.403 1.00 94.25 92 VAL A CA 1
ATOM 736 C C . VAL A 1 92 ? -2.039 -4.136 -2.780 1.00 94.25 92 VAL A C 1
ATOM 738 O O . VAL A 1 92 ? -1.926 -3.063 -2.193 1.00 94.25 92 VAL A O 1
ATOM 741 N N . LEU A 1 93 ? -1.229 -4.507 -3.771 1.00 94.81 93 LEU A N 1
ATOM 742 C CA . LEU A 1 93 ? -0.215 -3.627 -4.354 1.00 94.81 93 LEU A CA 1
ATOM 743 C C . LEU A 1 93 ? -0.637 -3.239 -5.775 1.00 94.81 93 LEU A C 1
ATOM 745 O O . LEU A 1 93 ? -0.795 -4.119 -6.630 1.00 94.81 93 LEU A O 1
ATOM 749 N N . LEU A 1 94 ? -0.802 -1.938 -6.019 1.00 94.81 94 LEU A N 1
ATOM 750 C CA . LEU A 1 94 ? -1.199 -1.368 -7.306 1.00 94.81 94 LEU A CA 1
ATOM 751 C C . LEU A 1 94 ? -0.138 -0.380 -7.788 1.00 94.81 94 LEU A C 1
ATOM 753 O O . LEU A 1 94 ? 0.297 0.491 -7.044 1.00 94.81 94 LEU A O 1
ATOM 757 N N . GLU A 1 95 ? 0.244 -0.501 -9.052 1.00 94.12 95 GLU A N 1
ATOM 758 C CA . GLU A 1 95 ? 1.200 0.375 -9.729 1.00 94.12 95 GLU A CA 1
ATOM 759 C C . GLU A 1 95 ? 0.715 0.638 -11.162 1.00 94.12 95 GLU A C 1
ATOM 761 O O . GLU A 1 95 ? -0.110 -0.132 -11.676 1.00 94.12 95 GLU A O 1
ATOM 766 N N . PRO A 1 96 ? 1.214 1.687 -11.844 1.00 93.06 96 PRO A N 1
ATOM 767 C CA . PRO A 1 96 ? 0.835 1.965 -13.221 1.00 93.06 96 PRO A CA 1
ATOM 768 C C . PRO A 1 96 ? 1.149 0.776 -14.135 1.00 93.06 96 PRO A C 1
ATOM 770 O O . PRO A 1 96 ? 2.123 0.049 -13.925 1.00 93.06 96 PRO A O 1
ATOM 773 N N . GLY A 1 97 ? 0.366 0.617 -15.207 1.00 91.56 97 GLY A N 1
ATOM 774 C CA . GLY A 1 97 ? 0.548 -0.416 -16.237 1.00 91.56 97 GLY A CA 1
ATOM 775 C C . GLY A 1 97 ? 1.783 -0.216 -17.129 1.00 91.56 97 GLY A C 1
ATOM 776 O O . GLY A 1 97 ? 1.705 -0.413 -18.339 1.00 91.56 97 GLY A O 1
ATOM 777 N N . THR A 1 98 ? 2.907 0.206 -16.553 1.00 93.62 98 THR A N 1
ATOM 778 C CA . THR A 1 98 ? 4.181 0.481 -17.221 1.00 93.62 98 THR A CA 1
ATOM 779 C C . THR A 1 98 ? 5.184 -0.650 -16.962 1.00 93.62 98 THR A C 1
ATOM 781 O O . THR A 1 98 ? 5.055 -1.376 -15.972 1.00 93.62 98 THR A O 1
ATOM 784 N N . PRO A 1 99 ? 6.238 -0.801 -17.789 1.00 94.62 99 PRO A N 1
ATOM 785 C CA . PRO A 1 99 ? 7.309 -1.768 -17.525 1.00 94.62 99 PRO A CA 1
ATOM 786 C C . PRO A 1 99 ? 7.984 -1.572 -16.158 1.00 94.62 99 PRO A C 1
ATOM 788 O O . PRO A 1 99 ? 8.397 -2.538 -15.516 1.00 94.62 99 PRO A O 1
ATOM 791 N N . GLN A 1 100 ? 8.072 -0.324 -15.690 1.00 93.56 100 GLN A N 1
ATOM 792 C CA . GLN A 1 100 ? 8.604 -0.002 -14.370 1.00 93.56 100 GLN A CA 1
ATOM 793 C C . GLN A 1 100 ? 7.662 -0.460 -13.250 1.00 93.56 100 GLN A C 1
ATOM 795 O O . GLN A 1 100 ? 8.114 -1.174 -12.356 1.00 93.56 100 GLN A O 1
ATOM 800 N N . GLY A 1 101 ? 6.370 -0.121 -13.319 1.00 93.38 101 GLY A N 1
ATOM 801 C CA . GLY A 1 101 ? 5.377 -0.555 -12.328 1.00 93.38 101 GLY A CA 1
ATOM 802 C C . GLY A 1 101 ? 5.286 -2.081 -12.252 1.00 93.38 101 GLY A C 1
ATOM 803 O O . GLY A 1 101 ? 5.381 -2.678 -11.180 1.00 93.38 101 GLY A O 1
ATOM 804 N N . ALA A 1 102 ? 5.266 -2.735 -13.413 1.00 91.56 102 ALA A N 1
ATOM 805 C CA . ALA A 1 102 ? 5.359 -4.183 -13.553 1.00 91.56 102 ALA A CA 1
ATOM 806 C C . ALA A 1 102 ? 6.566 -4.797 -12.823 1.00 91.56 102 ALA A C 1
ATOM 808 O O . ALA A 1 102 ? 6.441 -5.794 -12.099 1.00 91.56 102 ALA A O 1
ATOM 809 N N . LYS A 1 103 ? 7.748 -4.199 -13.012 1.00 93.81 103 LYS A N 1
ATOM 810 C CA . LYS A 1 103 ? 8.990 -4.625 -12.365 1.00 93.81 103 LYS A CA 1
ATOM 811 C C . LYS A 1 103 ? 8.910 -4.461 -10.848 1.00 93.81 103 LYS A C 1
ATOM 813 O O . LYS A 1 103 ? 9.278 -5.395 -10.138 1.00 93.81 103 LYS A O 1
ATOM 818 N N . ILE A 1 104 ? 8.397 -3.329 -10.362 1.00 95.25 104 ILE A N 1
ATOM 819 C CA . ILE A 1 104 ? 8.213 -3.061 -8.927 1.00 95.25 104 ILE A CA 1
ATOM 820 C C . ILE A 1 104 ? 7.309 -4.129 -8.304 1.00 95.25 104 ILE A C 1
ATOM 822 O O . ILE A 1 104 ? 7.725 -4.806 -7.364 1.00 95.25 104 ILE A O 1
ATOM 826 N N . ILE A 1 105 ? 6.125 -4.364 -8.876 1.00 94.50 105 ILE A N 1
ATOM 827 C CA . ILE A 1 105 ? 5.171 -5.369 -8.384 1.00 94.50 105 ILE A CA 1
ATOM 828 C C . ILE A 1 105 ? 5.802 -6.767 -8.343 1.00 94.50 105 ILE A C 1
ATOM 830 O O . ILE A 1 105 ? 5.705 -7.469 -7.334 1.00 94.50 105 ILE A O 1
ATOM 834 N N . SER A 1 106 ? 6.510 -7.167 -9.404 1.00 92.25 106 SER A N 1
ATOM 835 C CA . SER A 1 106 ? 7.187 -8.469 -9.458 1.00 92.25 106 SER A CA 1
ATOM 836 C C . SER A 1 106 ? 8.286 -8.612 -8.395 1.00 92.25 106 SER A C 1
ATOM 838 O O . SER A 1 106 ? 8.412 -9.666 -7.759 1.00 92.25 106 SER A O 1
ATOM 840 N N . GLN A 1 107 ? 9.074 -7.556 -8.168 1.00 94.56 107 GLN A N 1
ATOM 841 C CA . GLN A 1 107 ? 10.119 -7.535 -7.142 1.00 94.56 107 GLN A CA 1
ATOM 842 C C . GLN A 1 107 ? 9.525 -7.646 -5.735 1.00 94.56 107 GLN A C 1
ATOM 844 O O . GLN A 1 107 ? 9.977 -8.476 -4.944 1.00 94.56 107 GLN A O 1
ATOM 849 N N . MET A 1 108 ? 8.489 -6.860 -5.434 1.00 95.12 108 MET A N 1
ATOM 850 C CA . MET A 1 108 ? 7.860 -6.848 -4.111 1.00 95.12 108 MET A CA 1
ATOM 851 C C . MET A 1 108 ? 7.143 -8.168 -3.810 1.00 95.12 108 MET A C 1
ATOM 853 O O . MET A 1 108 ? 7.305 -8.721 -2.722 1.00 95.12 108 MET A O 1
ATOM 857 N N . ARG A 1 109 ? 6.459 -8.755 -4.801 1.00 92.00 109 ARG A N 1
ATOM 858 C CA . ARG A 1 109 ? 5.883 -10.106 -4.700 1.00 92.00 109 ARG A CA 1
ATOM 859 C C . ARG A 1 109 ? 6.936 -11.143 -4.330 1.00 92.00 109 ARG A C 1
ATOM 861 O O . ARG A 1 109 ? 6.745 -11.922 -3.397 1.00 92.00 109 ARG A O 1
ATOM 868 N N . SER A 1 110 ? 8.036 -11.163 -5.080 1.00 90.50 110 SER A N 1
ATOM 869 C CA . SER A 1 110 ? 9.120 -12.127 -4.874 1.00 90.50 110 SER A CA 1
ATOM 870 C C . SER A 1 110 ? 9.713 -11.991 -3.473 1.00 90.50 110 SER A C 1
ATOM 872 O O . SER A 1 110 ? 9.992 -12.997 -2.822 1.00 90.50 110 SER A O 1
ATOM 874 N N . TYR A 1 111 ? 9.843 -10.755 -2.985 1.00 93.62 111 TYR A N 1
ATOM 875 C CA . TYR A 1 111 ? 10.322 -10.465 -1.641 1.00 93.62 111 TYR A CA 1
ATOM 876 C C . TYR A 1 111 ? 9.385 -10.992 -0.543 1.00 93.62 111 TYR A C 1
ATOM 878 O O . TYR A 1 111 ? 9.853 -11.714 0.338 1.00 93.62 111 TYR A O 1
ATOM 886 N N . ILE A 1 112 ? 8.076 -10.708 -0.611 1.00 90.88 112 ILE A N 1
ATOM 887 C CA . ILE A 1 112 ? 7.087 -11.194 0.374 1.00 90.88 112 ILE A CA 1
ATOM 888 C C . ILE A 1 112 ? 7.095 -12.728 0.432 1.00 90.88 112 ILE A C 1
ATOM 890 O O . ILE A 1 112 ? 7.223 -13.313 1.510 1.00 90.88 112 ILE A O 1
ATOM 894 N N . LEU A 1 113 ? 7.033 -13.394 -0.727 1.00 88.25 113 LEU A N 1
ATOM 895 C CA . LEU A 1 113 ? 7.039 -14.859 -0.806 1.00 88.25 113 LEU A CA 1
ATOM 896 C C . LEU A 1 113 ? 8.330 -15.462 -0.244 1.00 88.25 113 LEU A C 1
ATOM 898 O O . LEU A 1 113 ? 8.303 -16.455 0.486 1.00 88.25 113 LEU A O 1
ATOM 902 N N . TRP A 1 114 ? 9.475 -14.862 -0.572 1.00 89.94 114 TRP A N 1
ATOM 903 C CA . TRP A 1 114 ? 10.763 -15.297 -0.047 1.00 89.94 114 TRP A CA 1
ATOM 904 C C . TRP A 1 114 ? 10.836 -15.145 1.477 1.00 89.94 114 TRP A C 1
ATOM 906 O O . TRP A 1 114 ? 11.277 -16.074 2.163 1.00 89.94 114 TRP A O 1
ATOM 916 N N . MET A 1 115 ? 10.379 -14.008 2.011 1.00 89.94 115 MET A N 1
ATOM 917 C CA . MET A 1 115 ? 10.369 -13.744 3.449 1.00 89.94 115 MET A CA 1
ATOM 918 C C . MET A 1 115 ? 9.506 -14.747 4.210 1.00 89.94 115 MET A C 1
ATOM 920 O O . MET A 1 115 ? 9.984 -15.346 5.175 1.00 89.94 115 MET A O 1
ATOM 924 N N . GLU A 1 116 ? 8.269 -14.973 3.770 1.00 86.19 116 GLU A N 1
ATOM 925 C CA . GLU A 1 116 ? 7.342 -15.887 4.444 1.00 86.19 116 GLU A CA 1
ATOM 926 C C . GLU A 1 116 ? 7.829 -17.336 4.378 1.00 86.19 116 GLU A C 1
ATOM 928 O O . GLU A 1 116 ? 7.911 -18.013 5.404 1.00 86.19 116 GLU A O 1
ATOM 933 N N . LYS A 1 117 ? 8.333 -17.786 3.221 1.00 83.56 117 LYS A N 1
ATOM 934 C CA . LYS A 1 117 ? 8.967 -19.109 3.099 1.00 83.56 117 LYS A CA 1
ATOM 935 C C . LYS A 1 117 ? 10.122 -19.287 4.089 1.00 83.56 117 LYS A C 1
ATOM 937 O O . LYS A 1 117 ? 10.332 -20.377 4.628 1.00 83.56 117 LYS A O 1
ATOM 942 N N . ARG A 1 118 ? 10.899 -18.227 4.336 1.00 85.88 118 ARG A N 1
ATOM 943 C CA . ARG A 1 118 ? 12.003 -18.243 5.302 1.00 85.88 118 ARG A CA 1
ATOM 944 C C . ARG A 1 118 ? 11.498 -18.273 6.749 1.00 85.88 118 ARG A C 1
ATOM 946 O O . ARG A 1 118 ? 12.092 -18.990 7.557 1.00 85.88 118 ARG A O 1
ATOM 953 N N . LYS A 1 119 ? 10.416 -17.551 7.068 1.00 82.94 119 LYS A N 1
ATOM 954 C CA . LYS A 1 119 ? 9.746 -17.606 8.380 1.00 82.94 119 LYS A CA 1
ATOM 955 C C . LYS A 1 119 ? 9.221 -19.019 8.668 1.00 82.94 119 LYS A C 1
ATOM 957 O O . LYS A 1 119 ? 9.586 -19.574 9.703 1.00 82.94 119 LYS A O 1
ATOM 962 N N . CYS A 1 120 ? 8.506 -19.650 7.731 1.00 76.75 120 CYS A N 1
ATOM 963 C CA . CYS A 1 120 ? 8.003 -21.025 7.876 1.00 76.75 120 CYS A CA 1
ATOM 964 C C . CYS A 1 120 ? 9.131 -22.031 8.152 1.00 76.75 120 CYS A C 1
ATOM 966 O O . CYS A 1 120 ? 9.091 -22.751 9.146 1.00 76.75 120 CYS A O 1
ATOM 968 N N . ARG A 1 121 ? 10.211 -22.004 7.354 1.00 78.62 121 ARG A N 1
ATOM 969 C CA . ARG A 1 121 ? 11.378 -22.888 7.557 1.00 78.62 121 ARG A CA 1
ATOM 970 C C . ARG A 1 121 ? 12.031 -22.720 8.930 1.00 78.62 121 ARG A C 1
ATOM 972 O O . ARG A 1 121 ? 12.572 -23.675 9.483 1.00 78.62 121 ARG A O 1
ATOM 979 N N . LYS A 1 122 ? 12.052 -21.496 9.469 1.00 80.19 122 LYS A N 1
ATOM 980 C CA . LYS A 1 122 ? 12.602 -21.223 10.805 1.00 80.19 122 LYS A CA 1
ATOM 981 C C . LYS A 1 122 ? 11.706 -21.815 11.894 1.00 80.19 122 LYS A C 1
ATOM 983 O O . LYS A 1 122 ? 12.231 -22.392 12.844 1.00 80.19 122 LYS A O 1
ATOM 988 N N . ILE A 1 123 ? 10.388 -21.705 11.733 1.00 77.06 123 ILE A N 1
ATOM 989 C CA . ILE A 1 123 ? 9.397 -22.283 12.648 1.00 77.06 123 ILE A CA 1
ATOM 990 C C . ILE A 1 123 ? 9.517 -23.813 12.650 1.00 77.06 123 ILE A C 1
ATOM 992 O O . ILE A 1 123 ? 9.702 -24.394 13.718 1.00 77.06 123 ILE A O 1
ATOM 996 N N . GLU A 1 124 ? 9.558 -24.448 11.477 1.00 75.38 124 GLU A N 1
ATOM 997 C CA . GLU A 1 124 ? 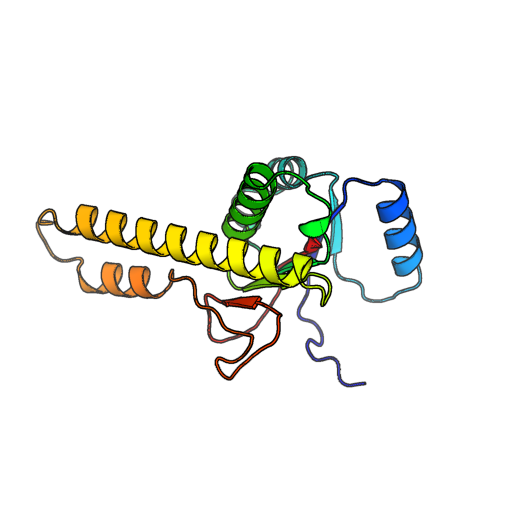9.738 -25.902 11.330 1.00 75.38 124 GLU A CA 1
ATOM 998 C C . GLU A 1 124 ? 10.997 -26.400 12.056 1.00 75.38 124 GLU A C 1
ATOM 1000 O O . GLU A 1 124 ? 10.913 -27.282 12.911 1.00 75.38 124 GLU A O 1
ATOM 1005 N N . LYS A 1 125 ? 12.152 -25.762 11.811 1.00 75.81 125 LYS A N 1
ATOM 1006 C CA . LYS A 1 125 ? 13.425 -26.097 12.479 1.00 75.81 125 LYS A CA 1
ATOM 1007 C C . LYS A 1 125 ? 13.407 -25.885 13.994 1.00 75.81 125 LYS A C 1
ATOM 1009 O O . LYS A 1 125 ? 14.142 -26.554 14.715 1.00 75.81 125 LYS A O 1
ATOM 1014 N N . SER A 1 126 ? 12.618 -24.931 14.486 1.00 68.69 126 SER A N 1
ATOM 1015 C CA . SER A 1 126 ? 12.458 -24.702 15.928 1.00 68.69 126 SER A CA 1
ATOM 1016 C C . SER A 1 126 ? 11.520 -25.724 16.581 1.00 68.69 126 SER A C 1
ATOM 1018 O O . SER A 1 126 ? 11.735 -26.094 17.732 1.00 68.69 126 SER A O 1
ATOM 1020 N N . SER A 1 127 ? 10.536 -26.229 15.829 1.00 61.66 127 SER A N 1
ATOM 1021 C CA . SER A 1 127 ? 9.571 -27.243 16.272 1.00 61.66 127 SER A CA 1
ATOM 1022 C C . SER A 1 127 ? 10.090 -28.684 16.194 1.00 61.66 127 SER A C 1
ATOM 1024 O O . SER A 1 127 ? 9.540 -29.563 16.847 1.00 61.66 127 SER A O 1
ATOM 1026 N N . SER A 1 128 ? 11.164 -28.935 15.438 1.00 57.41 128 SER A N 1
ATOM 1027 C CA . SER A 1 128 ? 11.783 -30.259 15.290 1.00 57.41 128 SER A CA 1
ATOM 1028 C C . SER A 1 128 ? 12.747 -30.642 16.427 1.00 57.41 128 SER A C 1
ATOM 1030 O O . SER A 1 128 ? 13.397 -31.682 16.343 1.00 57.41 128 SER A O 1
ATOM 1032 N N . ARG A 1 129 ? 12.870 -29.834 17.494 1.00 50.84 129 ARG A N 1
ATOM 1033 C CA . ARG A 1 129 ? 13.427 -30.301 18.781 1.00 50.84 129 ARG A CA 1
ATOM 1034 C C . ARG A 1 129 ? 12.322 -31.067 19.511 1.00 50.84 129 ARG A C 1
ATOM 1036 O O . ARG A 1 129 ? 11.232 -30.513 19.611 1.00 50.84 129 ARG A O 1
ATOM 1043 N N . PRO A 1 130 ? 12.557 -32.293 20.012 1.00 45.28 130 PRO A N 1
ATOM 1044 C CA . PRO A 1 130 ? 11.480 -33.148 20.498 1.00 45.28 130 PRO A CA 1
ATOM 1045 C C . PRO A 1 130 ? 10.773 -32.487 21.689 1.00 45.28 130 PRO A C 1
ATOM 1047 O O . PRO A 1 130 ? 11.402 -32.289 22.731 1.00 45.28 130 PRO A O 1
ATOM 1050 N N . PRO A 1 131 ? 9.476 -32.146 21.583 1.00 47.97 131 PRO A N 1
ATOM 1051 C CA . PRO A 1 131 ? 8.684 -31.808 22.745 1.00 47.97 131 PRO A CA 1
ATOM 1052 C C . PRO A 1 131 ? 8.290 -33.123 23.413 1.00 47.97 131 PRO A C 1
ATOM 1054 O O . PRO A 1 131 ? 7.596 -33.953 22.821 1.00 47.97 131 PRO A O 1
ATOM 1057 N N . SER A 1 132 ? 8.715 -33.304 24.660 1.00 52.91 132 SER A N 1
ATOM 1058 C CA . SER A 1 132 ? 8.009 -34.190 25.579 1.00 52.91 132 SER A CA 1
ATOM 1059 C C . SER A 1 132 ? 6.522 -33.804 25.569 1.00 52.91 132 SER A C 1
ATOM 1061 O O . SER A 1 132 ? 6.180 -32.646 25.804 1.00 52.91 132 SER A O 1
ATOM 1063 N N . SER A 1 133 ? 5.659 -34.778 25.269 1.00 45.88 133 SER A N 1
ATOM 1064 C CA . SER A 1 133 ? 4.203 -34.731 25.442 1.00 45.88 133 SER A CA 1
ATOM 1065 C C . SER A 1 133 ? 3.399 -33.736 24.570 1.00 45.88 133 SER A C 1
ATOM 1067 O O . SER A 1 133 ? 3.157 -32.583 24.919 1.00 45.88 133 SER A O 1
ATOM 1069 N N . MET A 1 134 ? 2.841 -34.278 23.478 1.00 46.50 134 MET A N 1
ATOM 1070 C CA . MET A 1 134 ? 1.439 -34.086 23.057 1.00 46.50 134 MET A CA 1
ATOM 1071 C C . MET A 1 134 ? 0.960 -32.636 22.776 1.00 46.50 134 MET A C 1
ATOM 1073 O O . MET A 1 134 ? 0.083 -32.115 23.456 1.00 46.50 134 MET A O 1
ATOM 1077 N N . LYS A 1 135 ? 1.478 -31.990 21.713 1.00 50.03 135 LYS A N 1
ATOM 1078 C CA . LYS A 1 135 ? 0.910 -30.740 21.130 1.00 50.03 135 LYS A CA 1
ATOM 1079 C C . LYS A 1 135 ? 0.949 -30.660 19.585 1.00 50.03 135 LYS A C 1
ATOM 1081 O O . LYS A 1 135 ? 0.920 -29.562 19.030 1.00 50.03 135 LYS A O 1
ATOM 1086 N N . SER A 1 136 ? 1.036 -31.776 18.851 1.00 53.53 136 SER A N 1
ATOM 1087 C CA . SER A 1 136 ? 1.361 -31.715 17.407 1.00 53.53 136 SER A CA 1
ATOM 1088 C C . SER A 1 136 ? 0.215 -31.254 16.488 1.00 53.53 136 SER A C 1
ATOM 1090 O O . SER A 1 136 ? 0.477 -30.573 15.502 1.00 53.53 136 SER A O 1
ATOM 1092 N N . ILE A 1 137 ? -1.055 -31.516 16.818 1.00 48.19 137 ILE A N 1
ATOM 1093 C CA . ILE A 1 137 ? -2.182 -31.226 15.903 1.00 48.19 137 ILE A CA 1
ATOM 1094 C C . ILE A 1 137 ? -2.535 -29.725 15.864 1.00 48.19 137 ILE A C 1
ATOM 1096 O O . ILE A 1 137 ? -2.849 -29.172 14.809 1.00 48.19 137 ILE A O 1
ATOM 1100 N N . VAL A 1 138 ? -2.442 -29.028 17.002 1.00 45.84 138 VAL A N 1
ATOM 1101 C CA . VAL A 1 138 ? -2.788 -27.596 17.101 1.00 45.84 138 VAL A CA 1
ATOM 1102 C C . VAL A 1 138 ? -1.698 -26.718 16.475 1.00 45.84 138 VAL A C 1
ATOM 1104 O O . VAL A 1 138 ? -2.014 -25.767 15.766 1.00 45.84 138 VAL A O 1
ATOM 1107 N N . ALA A 1 139 ? -0.421 -27.073 16.652 1.00 41.41 139 ALA A N 1
ATOM 1108 C CA . ALA A 1 139 ? 0.699 -26.344 16.055 1.00 41.41 139 ALA A CA 1
ATOM 1109 C C . ALA A 1 139 ? 0.715 -26.448 14.516 1.00 41.41 139 ALA A C 1
ATOM 1111 O O . ALA A 1 139 ? 0.950 -25.454 13.828 1.00 41.41 139 ALA A O 1
ATOM 1112 N N . GLN A 1 140 ? 0.382 -27.622 13.967 1.00 37.59 140 GLN A N 1
ATOM 1113 C CA . GLN A 1 140 ? 0.329 -27.846 12.519 1.00 37.59 140 GLN A CA 1
ATOM 1114 C C . GLN A 1 140 ? -0.830 -27.079 11.853 1.00 37.59 140 GLN A C 1
ATOM 1116 O O . GLN A 1 140 ? -0.660 -26.511 10.774 1.00 37.59 140 GLN A O 1
ATOM 1121 N N . LYS A 1 141 ? -1.988 -26.974 12.525 1.00 34.56 141 LYS A N 1
ATOM 1122 C CA . LYS A 1 141 ? -3.157 -26.215 12.039 1.00 34.56 141 LYS A CA 1
ATOM 1123 C C . LYS A 1 141 ? -2.957 -24.694 12.083 1.00 34.56 141 LYS A C 1
ATOM 1125 O O . LYS A 1 141 ? -3.545 -23.987 11.270 1.00 34.56 141 LYS A O 1
ATOM 1130 N N . VAL A 1 142 ? -2.132 -24.190 13.005 1.00 39.94 142 VAL A N 1
ATOM 1131 C CA . VAL A 1 142 ? -1.750 -22.767 13.082 1.00 39.94 142 VAL A CA 1
ATOM 1132 C C . VAL A 1 142 ? -0.703 -22.420 12.016 1.00 39.94 142 VAL A C 1
ATOM 1134 O O . VAL A 1 142 ? -0.801 -21.371 11.394 1.00 39.94 142 VAL A O 1
ATOM 1137 N N . SER A 1 143 ? 0.238 -23.321 11.711 1.00 42.31 143 SER A N 1
ATOM 1138 C CA . SER A 1 143 ? 1.259 -23.080 10.677 1.00 42.31 143 SER A CA 1
ATOM 1139 C C . SER A 1 143 ? 0.700 -23.004 9.247 1.00 42.31 143 SER A C 1
ATOM 1141 O O . SER A 1 143 ? 1.266 -22.301 8.416 1.00 42.31 143 SER A O 1
ATOM 1143 N N . LEU A 1 144 ? -0.398 -23.711 8.951 1.00 42.16 144 LEU A N 1
ATOM 1144 C CA . LEU A 1 144 ? -1.076 -23.671 7.644 1.00 42.16 144 LEU A CA 1
ATOM 1145 C C . LEU A 1 144 ? -1.916 -22.399 7.431 1.00 42.16 144 LEU A C 1
ATOM 1147 O O . LEU A 1 144 ? -2.214 -22.059 6.291 1.00 42.16 144 LEU A O 1
ATOM 1151 N N . LYS A 1 145 ? -2.288 -21.692 8.507 1.00 46.22 145 LYS A N 1
ATOM 1152 C CA . LYS A 1 145 ? -3.103 -20.465 8.453 1.00 46.22 145 LYS A CA 1
ATOM 1153 C C . LYS A 1 145 ? -2.302 -19.186 8.179 1.00 46.22 145 LYS A C 1
ATOM 1155 O O . LYS A 1 145 ? -2.902 -18.140 7.988 1.00 46.22 145 LYS A O 1
ATOM 1160 N N . ASN A 1 146 ? -0.971 -19.262 8.158 1.00 54.12 146 ASN A N 1
ATOM 1161 C CA . ASN A 1 146 ? -0.084 -18.093 8.134 1.00 54.12 146 ASN A CA 1
ATOM 1162 C C . ASN A 1 146 ? 0.865 -18.082 6.917 1.00 54.12 146 ASN A C 1
ATOM 1164 O O . ASN A 1 146 ? 1.982 -17.580 7.009 1.00 54.12 146 ASN A O 1
ATOM 1168 N N . GLY A 1 147 ? 0.462 -18.682 5.794 1.00 60.91 147 GLY A N 1
ATOM 1169 C CA . GLY A 1 147 ? 1.219 -18.616 4.540 1.00 60.91 147 GLY A CA 1
ATOM 1170 C C . GLY A 1 147 ? 0.851 -17.382 3.714 1.00 60.91 147 GLY A C 1
ATOM 1171 O O . GLY A 1 147 ? -0.292 -16.947 3.745 1.00 60.91 147 GLY A O 1
ATOM 1172 N N . SER A 1 148 ? 1.787 -16.840 2.930 1.00 70.75 148 SER A N 1
ATOM 1173 C CA . SER A 1 148 ? 1.450 -15.845 1.906 1.00 70.75 148 SER A CA 1
ATOM 1174 C C . SER A 1 148 ? 1.047 -16.526 0.604 1.00 70.75 148 SER A C 1
ATOM 1176 O O . SER A 1 148 ? 1.811 -17.289 0.008 1.00 70.75 148 SER A O 1
ATOM 1178 N N . PHE A 1 149 ? -0.156 -16.215 0.134 1.00 75.31 149 PHE A N 1
ATOM 1179 C CA . PHE A 1 149 ? -0.692 -16.723 -1.124 1.00 75.31 149 PHE A CA 1
ATOM 1180 C C . PHE A 1 149 ? -0.905 -15.575 -2.094 1.00 75.31 149 PHE A C 1
ATOM 1182 O O . PHE A 1 149 ? -1.363 -14.512 -1.703 1.00 75.31 149 PHE A O 1
ATOM 1189 N N . VAL A 1 150 ? -0.578 -15.790 -3.365 1.00 76.75 150 VAL A N 1
ATOM 1190 C CA . VAL A 1 150 ? -0.875 -14.831 -4.433 1.00 76.75 150 VAL A CA 1
ATOM 1191 C C . VAL A 1 150 ? -2.248 -15.188 -4.977 1.00 76.75 150 VAL A C 1
ATOM 1193 O O . VAL A 1 150 ? -2.404 -16.241 -5.589 1.00 76.75 150 VAL A O 1
ATOM 1196 N N . VAL A 1 151 ? -3.233 -14.337 -4.717 1.00 73.69 151 VAL A N 1
ATOM 1197 C CA . VAL A 1 151 ? -4.645 -14.580 -5.047 1.00 73.69 151 VAL A CA 1
ATOM 1198 C C . VAL A 1 151 ? -5.006 -14.017 -6.423 1.00 73.69 151 VAL A C 1
ATOM 1200 O O . VAL A 1 151 ? -5.855 -14.565 -7.117 1.00 73.69 151 VAL A O 1
ATOM 1203 N N . ALA A 1 152 ? -4.313 -12.968 -6.863 1.00 70.81 152 ALA A N 1
ATOM 1204 C CA . ALA A 1 152 ? -4.352 -12.501 -8.244 1.00 70.81 152 ALA A CA 1
ATOM 1205 C C . ALA A 1 152 ? -3.012 -11.833 -8.618 1.00 70.81 152 ALA A C 1
ATOM 1207 O O . ALA A 1 152 ? -2.179 -11.633 -7.730 1.00 70.81 152 ALA A O 1
ATOM 1208 N N . PRO A 1 153 ? -2.759 -11.534 -9.905 1.00 60.97 153 PRO A N 1
ATOM 1209 C CA . PRO A 1 153 ? -3.589 -11.900 -11.052 1.00 60.97 153 PRO A CA 1
ATOM 1210 C C . PRO A 1 153 ? -3.549 -13.417 -11.297 1.00 60.97 153 PRO A C 1
ATOM 1212 O O . PRO A 1 153 ? -2.596 -14.089 -10.895 1.00 60.97 153 PRO A O 1
ATOM 1215 N N . VAL A 1 154 ? -4.609 -13.958 -11.911 1.00 41.59 154 VAL A N 1
ATOM 1216 C CA . VAL A 1 154 ? -4.737 -15.390 -12.234 1.00 41.59 154 VAL A CA 1
ATOM 1217 C C . VAL A 1 154 ? -3.518 -15.843 -13.040 1.00 41.59 154 VAL A C 1
ATOM 1219 O O . VAL A 1 154 ? -3.031 -15.127 -13.910 1.00 41.59 154 VAL A O 1
ATOM 1222 N N . SER A 1 155 ? -3.011 -17.036 -12.734 1.00 44.31 155 SER A N 1
ATOM 1223 C CA . SER A 1 155 ? -1.803 -17.636 -13.308 1.00 44.31 155 SER A CA 1
ATOM 1224 C C . SER A 1 155 ? -1.997 -18.149 -14.741 1.00 44.31 155 SER A C 1
ATOM 1226 O O . SER A 1 155 ? -1.654 -19.290 -15.037 1.00 44.31 155 SER A O 1
ATOM 1228 N N . TRP A 1 156 ? -2.552 -17.317 -15.615 1.00 39.31 156 TRP A N 1
ATOM 1229 C CA . TRP A 1 156 ? -2.515 -17.494 -17.061 1.00 39.31 156 TRP A CA 1
ATOM 1230 C C . TRP A 1 156 ? -2.059 -16.169 -17.661 1.00 39.31 156 TRP A C 1
ATOM 1232 O O . TRP A 1 156 ? -2.711 -15.150 -17.479 1.00 39.31 156 TRP A O 1
ATOM 1242 N N . ASP A 1 157 ? -0.863 -16.205 -18.242 1.00 36.19 157 ASP A N 1
ATOM 1243 C CA . ASP A 1 157 ? -0.133 -15.140 -18.928 1.00 36.19 157 ASP A CA 1
ATOM 1244 C C . ASP A 1 157 ? -0.615 -13.681 -18.789 1.00 36.19 157 ASP A C 1
ATOM 1246 O O . ASP A 1 157 ? -1.591 -13.247 -19.388 1.00 36.19 157 ASP A O 1
ATOM 1250 N N . HIS A 1 158 ? 0.226 -12.884 -18.116 1.00 34.97 158 HIS A N 1
ATOM 1251 C CA . HIS A 1 158 ? 0.380 -11.439 -18.317 1.00 34.97 158 HIS A CA 1
ATOM 1252 C C . HIS A 1 158 ? -0.841 -10.544 -17.980 1.00 34.97 158 HIS A C 1
ATOM 1254 O O . HIS A 1 158 ? -1.572 -10.130 -18.873 1.00 34.97 158 HIS A O 1
ATOM 1260 N N . LYS A 1 159 ? -0.959 -10.080 -16.720 1.00 33.78 159 LYS A N 1
ATOM 1261 C CA . LYS A 1 159 ? -0.961 -8.644 -16.311 1.00 33.78 159 LYS A CA 1
ATOM 1262 C C . LYS A 1 159 ? -1.478 -8.412 -14.882 1.00 33.78 159 LYS A C 1
ATOM 1264 O O . LYS A 1 159 ? -2.310 -9.130 -14.355 1.00 33.78 159 LYS A O 1
ATOM 1269 N N . TYR A 1 160 ? -0.889 -7.379 -14.298 1.00 46.00 160 TYR A N 1
ATOM 1270 C CA . TYR A 1 160 ? -0.701 -6.956 -12.910 1.00 46.00 160 TYR A CA 1
ATOM 1271 C C . TYR A 1 160 ? -1.961 -6.587 -12.108 1.00 46.00 160 TYR A C 1
ATOM 1273 O O . TYR A 1 160 ? -2.717 -5.728 -12.541 1.00 46.00 160 TYR A O 1
ATOM 1281 N N . CYS A 1 161 ? -2.102 -7.190 -10.918 1.00 39.06 161 CYS A N 1
ATOM 1282 C CA . CYS A 1 161 ? -2.635 -6.643 -9.649 1.00 39.06 161 CYS A CA 1
ATOM 1283 C C . CYS A 1 161 ? -2.542 -7.751 -8.590 1.00 39.06 161 CYS A C 1
ATOM 1285 O O . CYS A 1 161 ? -3.168 -8.793 -8.774 1.00 39.06 161 CYS A O 1
ATOM 1287 N N . ILE A 1 162 ? -1.749 -7.576 -7.525 1.00 43.59 162 ILE A N 1
ATOM 1288 C CA . ILE A 1 162 ? -1.502 -8.660 -6.562 1.00 43.59 162 ILE A CA 1
ATOM 1289 C C . ILE A 1 162 ? -2.310 -8.479 -5.292 1.00 43.59 162 ILE A C 1
ATOM 1291 O O . ILE A 1 162 ? -2.136 -7.489 -4.590 1.00 43.59 162 ILE A O 1
ATOM 1295 N N . TYR A 1 163 ? -3.126 -9.489 -5.002 1.00 44.88 163 TYR A N 1
ATOM 1296 C CA . TYR A 1 163 ? -3.804 -9.686 -3.729 1.00 44.88 163 TYR A CA 1
ATOM 1297 C C . TYR A 1 163 ? -3.067 -10.778 -2.958 1.00 44.88 163 TYR A C 1
ATOM 1299 O O . TYR A 1 163 ? -2.771 -11.839 -3.516 1.00 44.88 163 TYR A O 1
ATOM 1307 N N . PHE A 1 164 ? -2.804 -10.540 -1.683 1.00 44.28 164 PHE A N 1
ATOM 1308 C CA . PHE A 1 164 ? -2.505 -11.592 -0.717 1.00 44.28 164 PHE A CA 1
ATOM 1309 C C . PHE A 1 164 ? -3.757 -11.874 0.112 1.00 44.28 164 PHE A C 1
ATOM 1311 O O . PHE A 1 164 ? -4.587 -10.990 0.202 1.00 44.28 164 PHE A O 1
ATOM 1318 N N . SER A 1 165 ? -3.960 -13.071 0.653 1.00 37.38 165 SER A N 1
ATOM 1319 C CA . SER A 1 165 ? -5.069 -13.346 1.581 1.00 37.38 165 SER A CA 1
ATOM 1320 C C . SER A 1 165 ? -4.651 -14.406 2.590 1.00 37.38 165 SER A C 1
ATOM 1322 O O . SER A 1 165 ? -3.923 -15.335 2.229 1.00 37.38 165 SER A O 1
ATOM 1324 N N . ASN A 1 166 ? -5.142 -14.279 3.822 1.00 35.84 166 ASN A N 1
ATOM 1325 C CA . ASN A 1 166 ? -5.024 -15.274 4.885 1.00 35.84 166 ASN A CA 1
ATOM 1326 C C . ASN A 1 166 ? -6.358 -16.003 5.174 1.00 35.84 166 ASN A C 1
ATOM 1328 O O . ASN A 1 166 ? -6.364 -16.924 5.995 1.00 35.84 166 ASN A O 1
ATOM 1332 N N . THR A 1 167 ? -7.480 -15.662 4.514 1.00 36.88 167 THR A N 1
ATOM 1333 C CA . THR A 1 167 ? -8.801 -16.282 4.768 1.00 36.88 167 THR A CA 1
ATOM 1334 C C . THR A 1 167 ? -9.736 -16.396 3.553 1.00 36.88 167 THR A C 1
ATOM 1336 O O . THR A 1 167 ? -9.713 -15.601 2.628 1.00 36.88 167 THR A O 1
ATOM 1339 N N . THR A 1 168 ? -10.628 -17.399 3.565 1.00 35.00 168 THR A N 1
ATOM 1340 C CA . THR A 1 168 ? -11.602 -17.687 2.486 1.00 35.00 168 THR A CA 1
ATOM 1341 C C . THR A 1 168 ? -12.945 -16.942 2.600 1.00 35.00 168 THR A C 1
ATOM 1343 O O . THR A 1 168 ? -13.817 -17.150 1.761 1.00 35.00 168 THR A O 1
ATOM 1346 N N . ASN A 1 169 ? -13.135 -16.085 3.612 1.00 32.19 169 ASN A N 1
ATOM 1347 C CA . ASN A 1 169 ? -14.354 -15.292 3.825 1.00 32.19 169 ASN A CA 1
ATOM 1348 C C . ASN A 1 169 ? -13.990 -13.809 3.994 1.00 32.19 169 ASN A C 1
ATOM 1350 O O . ASN A 1 169 ? -13.420 -13.431 5.013 1.00 32.19 169 ASN A O 1
ATOM 1354 N N . PHE A 1 170 ? -14.346 -12.978 3.012 1.00 42.31 170 PHE A N 1
ATOM 1355 C CA . PHE A 1 170 ? -13.995 -11.556 2.974 1.00 42.31 170 PHE A CA 1
ATOM 1356 C C . PHE A 1 170 ? -15.034 -10.692 3.704 1.00 42.31 170 PHE A C 1
ATOM 1358 O O . PHE A 1 170 ? -15.965 -10.177 3.088 1.00 42.31 170 PHE A O 1
ATOM 1365 N N . ASN A 1 171 ? -14.861 -10.508 5.012 1.00 42.66 171 ASN A N 1
ATOM 1366 C CA . ASN A 1 171 ? -15.544 -9.461 5.776 1.00 42.66 171 ASN A CA 1
ATOM 1367 C C . ASN A 1 171 ? -14.499 -8.443 6.246 1.00 42.66 171 ASN A C 1
ATOM 1369 O O . ASN A 1 171 ? -13.863 -8.637 7.276 1.00 42.66 171 ASN A O 1
ATOM 1373 N N . PHE A 1 172 ? -14.305 -7.376 5.468 1.00 50.03 172 PHE A N 1
ATOM 1374 C CA . PHE A 1 172 ? -13.353 -6.310 5.787 1.00 50.03 172 PHE A CA 1
ATOM 1375 C C . PHE A 1 172 ? -14.011 -5.254 6.672 1.00 50.03 172 PHE A C 1
ATOM 1377 O O . PHE A 1 172 ? -14.926 -4.570 6.211 1.00 50.03 172 PHE A O 1
ATOM 1384 N N . THR A 1 173 ? -13.518 -5.107 7.902 1.00 48.78 173 THR A N 1
ATOM 1385 C CA . THR A 1 173 ? -13.975 -4.107 8.882 1.00 48.78 173 THR A CA 1
ATOM 1386 C C . THR A 1 173 ? -12.981 -2.959 9.055 1.00 48.78 173 THR A C 1
ATOM 1388 O O . THR A 1 173 ? -13.388 -1.818 9.296 1.00 48.78 173 THR A O 1
ATOM 1391 N N . LYS A 1 174 ? -11.682 -3.237 8.863 1.00 57.81 174 LYS A N 1
ATOM 1392 C CA . LYS A 1 174 ? -10.584 -2.266 8.980 1.00 57.81 174 LYS A CA 1
ATOM 1393 C C . LYS A 1 174 ? -9.754 -2.198 7.700 1.00 57.81 174 LYS A C 1
ATOM 1395 O O . LYS A 1 174 ? -9.114 -3.179 7.319 1.00 57.81 174 LYS A O 1
ATOM 1400 N N . GLY A 1 175 ? -9.738 -1.024 7.072 1.00 60.41 175 GLY A N 1
ATOM 1401 C CA . GLY A 1 175 ? -8.907 -0.722 5.906 1.00 60.41 175 GLY A CA 1
ATOM 1402 C C . GLY A 1 175 ? -7.700 0.157 6.247 1.00 60.41 175 GLY A C 1
ATOM 1403 O O . GLY A 1 175 ? -7.815 1.069 7.065 1.00 60.41 175 GLY A O 1
ATOM 1404 N N . LEU A 1 176 ? -6.563 -0.084 5.598 1.00 68.81 176 LEU A N 1
ATOM 1405 C CA . LEU A 1 176 ? -5.421 0.828 5.519 1.00 68.81 176 LEU A CA 1
ATOM 1406 C C . LEU A 1 176 ? -5.181 1.187 4.053 1.00 68.81 176 LEU A C 1
ATOM 1408 O O . LEU A 1 176 ? -5.039 0.293 3.220 1.00 68.81 176 LEU A O 1
ATOM 1412 N N . VAL A 1 177 ? -5.112 2.477 3.752 1.00 72.62 177 VAL A N 1
ATOM 1413 C CA . VAL A 1 177 ? -4.719 2.993 2.438 1.00 72.62 177 VAL A CA 1
ATOM 1414 C C . VAL A 1 177 ? -3.424 3.770 2.618 1.00 72.62 177 VAL A C 1
ATOM 1416 O O . VAL A 1 177 ? -3.357 4.656 3.469 1.00 72.62 177 VAL A O 1
ATOM 1419 N N . ALA A 1 178 ? -2.401 3.391 1.863 1.00 53.44 178 ALA A N 1
ATOM 1420 C CA . ALA A 1 178 ? -1.056 3.9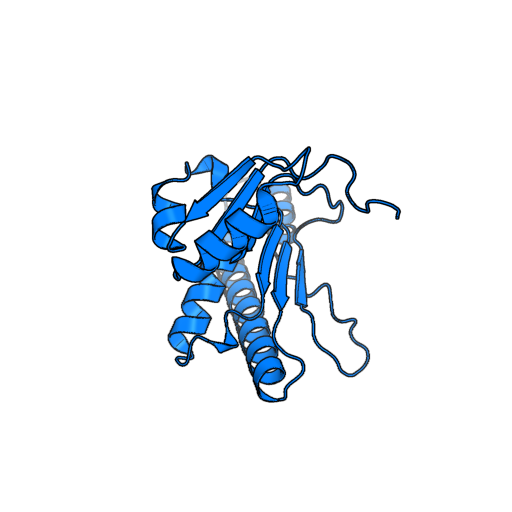45 1.925 1.00 53.44 178 ALA A CA 1
ATOM 1421 C C . ALA A 1 178 ? -0.475 4.189 0.529 1.00 53.44 178 ALA A C 1
ATOM 1423 O O . ALA A 1 178 ? -1.008 3.634 -0.465 1.00 53.44 178 ALA A O 1
#

Sequence (178 aa):
MRAVWPKSIERVNLVEPSKEMQRAGQSLLDNLKGLPLIHSYDSIQELNRKIEKHERGHDLVVSSYALGEIPSLSDRITIVRQLWDLTSDVLVLLEPGTPQGAKIISQMRSYILWMEKRKCRKIEKSSSRPPSSMKSIVAQKVSLKNGSFVVAPVSWDHKYCIYFSNTTNFNFTKGLVA

Foldseek 3Di:
DDDPADPQAQEEEEEDQDPVVVVVVCVVCVPDPPDHHYHYDNDLVRVVVPDDPVRLAFQEEEEEQPLVVPPDPVVSLVVLVSSVVSYPFKYKYYHDQDPSRVVSQVVSVVSLQVVQVVVLVVLVVVCPPDDDDDDPPVSVVVSLLRHWDFPDDPPDDDDDMTMTGSDDDDRGHYYYYD

Secondary structure (DSSP, 8-state):
---SSTT---EEEEE-S-HHHHHHHHHHHTT-SS--EEEEES-HHHHHHHS-GGG--EEEEEEES-STT---HHHHHHHHHHHHHTEEEEEEEE--SSHHHHHHHHHHHHHHHHHHHHHHHHHHHHHTSPPSS--HHHHHHHHTTS---EEES-SSS----EEE-S-SS----EEEE-